Protein AF-A0A531LIJ7-F1 (afdb_monomer_lite)

Radius of gyration: 14.49 Å; chains: 1; bounding box: 39×26×36 Å

pLDDT: mean 94.49, std 4.06, range [66.25, 98.0]

Structure (mmCIF, N/CA/C/O backbone):
data_AF-A0A531LIJ7-F1
#
_entry.id   AF-A0A531LIJ7-F1
#
loop_
_atom_site.group_PDB
_atom_site.id
_atom_site.type_symbol
_atom_site.label_atom_id
_atom_site.label_alt_id
_atom_site.label_comp_id
_atom_site.label_asym_id
_atom_site.label_entity_id
_atom_site.label_seq_id
_atom_site.pdbx_PDB_ins_code
_atom_site.Cartn_x
_atom_site.Cartn_y
_atom_site.Cartn_z
_atom_site.occupancy
_atom_site.B_iso_or_equiv
_atom_site.auth_seq_id
_atom_site.auth_comp_id
_atom_site.auth_asym_id
_atom_site.auth_atom_id
_atom_site.pdbx_PDB_model_num
ATOM 1 N N . VAL A 1 1 ? -12.981 -5.153 -14.745 1.00 87.44 1 VAL A N 1
ATOM 2 C CA . VAL A 1 1 ? -12.197 -4.418 -13.717 1.00 87.44 1 VAL A CA 1
ATOM 3 C C . VAL A 1 1 ? -12.716 -3.011 -13.422 1.00 87.44 1 VAL A C 1
ATOM 5 O O . VAL A 1 1 ? -12.743 -2.657 -12.254 1.00 87.44 1 VAL A O 1
ATOM 8 N N . LYS A 1 2 ? -13.188 -2.228 -14.411 1.00 96.31 2 LYS A N 1
ATOM 9 C CA . LYS A 1 2 ? -13.755 -0.878 -14.190 1.00 96.31 2 LYS A CA 1
ATOM 10 C C . LYS A 1 2 ? -14.769 -0.819 -13.036 1.00 96.31 2 LYS A C 1
ATOM 12 O O . LYS A 1 2 ? -14.579 -0.043 -12.107 1.00 96.31 2 LYS A O 1
ATOM 17 N N . ASP A 1 3 ? -15.807 -1.652 -13.074 1.00 98.00 3 ASP A N 1
ATOM 18 C CA . ASP A 1 3 ? -16.887 -1.594 -12.075 1.00 98.00 3 ASP A CA 1
ATOM 19 C C . ASP A 1 3 ? -16.412 -1.980 -10.669 1.00 98.00 3 ASP A C 1
ATOM 21 O O . ASP A 1 3 ? -16.849 -1.390 -9.683 1.00 98.00 3 ASP A O 1
ATOM 25 N N . LEU A 1 4 ? -15.448 -2.903 -10.579 1.00 96.75 4 LEU A N 1
ATOM 26 C CA . LEU A 1 4 ? -14.804 -3.287 -9.322 1.00 96.75 4 LEU A CA 1
ATOM 27 C C . LEU A 1 4 ? -14.070 -2.095 -8.688 1.00 96.75 4 LEU A C 1
ATOM 29 O O . LEU A 1 4 ? -14.270 -1.807 -7.510 1.00 96.75 4 LEU A O 1
ATOM 33 N N . LEU A 1 5 ? -13.280 -1.361 -9.478 1.00 95.81 5 LEU A N 1
ATOM 34 C CA . LEU A 1 5 ? -12.556 -0.173 -9.012 1.00 95.81 5 LEU A CA 1
ATOM 35 C C . LEU A 1 5 ? -13.509 0.966 -8.617 1.00 95.81 5 LEU A C 1
ATOM 37 O O . LEU A 1 5 ? -13.305 1.623 -7.596 1.00 95.81 5 LEU A O 1
ATOM 41 N N . ILE A 1 6 ? -14.586 1.174 -9.383 1.00 97.12 6 ILE A N 1
ATOM 42 C CA . ILE A 1 6 ? -15.631 2.158 -9.049 1.00 97.12 6 ILE A CA 1
ATOM 43 C C . ILE A 1 6 ? -16.318 1.792 -7.727 1.00 97.12 6 ILE A C 1
ATOM 45 O O . ILE A 1 6 ? -16.608 2.677 -6.922 1.00 97.12 6 ILE A O 1
ATOM 49 N N . SER A 1 7 ? -16.566 0.503 -7.486 1.00 97.06 7 SER A N 1
ATOM 50 C CA . SER A 1 7 ? -17.126 0.034 -6.219 1.00 97.06 7 SER A CA 1
ATOM 51 C C . SER A 1 7 ? -16.166 0.278 -5.053 1.00 97.06 7 SER A C 1
ATOM 53 O O . SER A 1 7 ? -16.588 0.828 -4.037 1.00 97.06 7 SER A O 1
ATOM 55 N N . ALA A 1 8 ? -14.881 -0.059 -5.213 1.00 94.94 8 ALA A N 1
ATOM 56 C CA . ALA A 1 8 ? -13.854 0.143 -4.189 1.00 94.94 8 ALA A CA 1
ATOM 57 C C . ALA A 1 8 ? -13.687 1.622 -3.805 1.00 94.94 8 ALA A C 1
ATOM 59 O O . ALA A 1 8 ? -13.536 1.936 -2.629 1.00 94.94 8 ALA A O 1
ATOM 60 N N . LYS A 1 9 ? -13.803 2.554 -4.764 1.00 95.94 9 LYS A N 1
ATOM 61 C CA . LYS A 1 9 ? -13.694 4.002 -4.5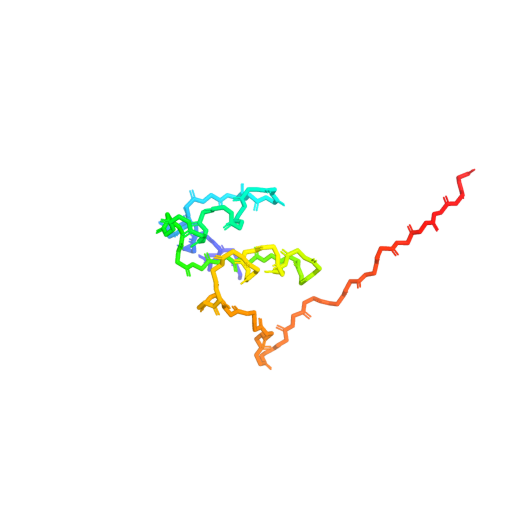04 1.00 95.94 9 LYS A CA 1
ATOM 62 C C . LYS A 1 9 ? -14.622 4.495 -3.387 1.00 95.94 9 LYS A C 1
ATOM 64 O O . LYS A 1 9 ? -14.269 5.435 -2.685 1.00 95.94 9 LYS A O 1
ATOM 69 N N . LYS A 1 10 ? -15.788 3.867 -3.198 1.00 96.00 10 LYS A N 1
ATOM 70 C CA . LYS A 1 10 ? -16.754 4.247 -2.151 1.00 96.00 10 LYS A CA 1
ATOM 71 C C . LYS A 1 10 ? -16.235 4.009 -0.729 1.00 96.00 10 LYS A C 1
ATOM 73 O O . LYS A 1 10 ? -16.770 4.603 0.199 1.00 96.00 10 LYS A O 1
ATOM 78 N N . THR A 1 11 ? -15.238 3.141 -0.560 1.00 95.25 11 THR A N 1
ATOM 79 C CA . THR A 1 11 ? -14.642 2.797 0.739 1.00 95.25 11 THR A CA 1
ATOM 80 C C . THR A 1 11 ? -13.235 3.368 0.916 1.00 95.25 11 THR A C 1
ATOM 82 O O . THR A 1 11 ? -12.616 3.125 1.947 1.00 95.25 11 THR A O 1
ATOM 85 N N . LEU A 1 12 ? -12.701 4.087 -0.078 1.00 95.81 12 LEU A N 1
ATOM 86 C CA . LEU A 1 12 ? -11.369 4.682 0.010 1.00 95.81 12 LEU A CA 1
ATOM 87 C C . LEU A 1 12 ? -11.424 6.000 0.780 1.00 95.81 12 LEU A C 1
ATOM 89 O O . LEU A 1 12 ? -12.198 6.892 0.439 1.00 95.81 12 LEU A O 1
ATOM 93 N N . LEU A 1 13 ? -10.553 6.127 1.779 1.00 96.06 13 LEU A N 1
ATOM 94 C CA . LEU A 1 13 ? -10.350 7.376 2.509 1.00 96.06 13 LEU A CA 1
ATOM 95 C C . LEU A 1 13 ? -9.672 8.433 1.624 1.00 96.06 13 LEU A C 1
ATOM 97 O O . LEU A 1 13 ? -10.116 9.576 1.569 1.00 96.06 13 LEU A O 1
ATOM 101 N N . ALA A 1 14 ? -8.600 8.048 0.927 1.00 95.00 14 ALA A N 1
ATOM 102 C CA . ALA A 1 14 ? -7.824 8.923 0.055 1.00 95.00 14 ALA A CA 1
ATOM 103 C C . ALA A 1 14 ? -6.974 8.110 -0.936 1.00 95.00 14 ALA A C 1
ATOM 105 O O . ALA A 1 14 ? -6.745 6.918 -0.736 1.00 95.00 14 ALA A O 1
ATOM 106 N N . TYR A 1 15 ? -6.485 8.789 -1.976 1.00 95.38 15 TYR A N 1
ATOM 107 C CA . TYR A 1 15 ? -5.304 8.369 -2.731 1.00 95.38 15 TYR A CA 1
ATOM 108 C C . TYR A 1 15 ? -4.125 9.173 -2.188 1.00 95.38 15 TYR A C 1
ATOM 110 O O . TYR A 1 15 ? -4.139 10.401 -2.277 1.00 95.38 15 TYR A O 1
ATOM 118 N N . ASP A 1 16 ? -3.161 8.497 -1.573 1.00 93.25 16 ASP A N 1
ATOM 119 C CA . ASP A 1 16 ? -2.078 9.130 -0.826 1.00 93.25 16 ASP A CA 1
ATOM 120 C C . ASP A 1 16 ? -0.825 8.256 -0.877 1.00 93.25 16 ASP A C 1
ATOM 122 O O . ASP A 1 16 ? -0.845 7.117 -0.421 1.00 93.25 16 ASP A O 1
ATOM 126 N N . ASP A 1 17 ? 0.251 8.814 -1.420 1.00 91.62 17 ASP A N 1
ATOM 127 C CA . ASP A 1 17 ? 1.538 8.136 -1.599 1.00 91.62 17 ASP A CA 1
ATOM 128 C C . ASP A 1 17 ? 2.584 8.578 -0.559 1.00 91.62 17 ASP A C 1
ATOM 130 O O . ASP A 1 17 ? 3.685 8.045 -0.504 1.00 91.62 17 ASP A O 1
ATOM 134 N N . THR A 1 18 ? 2.258 9.560 0.294 1.00 90.81 18 THR A N 1
ATOM 135 C CA . THR A 1 18 ? 3.256 10.226 1.155 1.00 90.81 18 THR A CA 1
ATOM 136 C C . THR A 1 18 ? 2.907 10.209 2.635 1.00 90.81 18 THR A C 1
ATOM 138 O O . THR A 1 18 ? 3.803 10.060 3.462 1.00 90.81 18 THR A O 1
ATOM 141 N N . THR A 1 19 ? 1.627 10.333 2.997 1.00 93.88 19 THR A N 1
ATOM 142 C CA . THR A 1 19 ? 1.187 10.431 4.401 1.00 93.88 19 THR A CA 1
ATOM 143 C C . THR A 1 19 ? 0.399 9.213 4.886 1.00 93.88 19 THR A C 1
ATOM 145 O O . THR A 1 19 ? -0.133 9.216 5.999 1.00 93.88 19 THR A O 1
ATOM 148 N N . PHE A 1 20 ? 0.361 8.139 4.093 1.00 94.44 20 PHE A N 1
ATOM 149 C CA . PHE A 1 20 ? -0.454 6.954 4.368 1.00 94.44 20 PHE A CA 1
ATOM 150 C C . PHE A 1 20 ? -0.111 6.286 5.713 1.00 94.44 20 PHE A C 1
ATOM 152 O O . PHE A 1 20 ? -1.004 5.812 6.417 1.00 94.44 20 PHE A O 1
ATOM 159 N N . TYR A 1 21 ? 1.170 6.261 6.103 1.00 94.06 21 TYR A N 1
ATOM 160 C CA . TYR A 1 21 ? 1.618 5.592 7.327 1.00 94.06 21 TYR A CA 1
ATOM 161 C C . TYR A 1 21 ? 1.155 6.348 8.577 1.00 94.06 21 TYR A C 1
ATOM 163 O O . TYR A 1 21 ? 0.680 5.723 9.523 1.00 94.06 21 TYR A O 1
ATOM 171 N N . SER A 1 22 ? 1.178 7.684 8.554 1.00 95.75 22 SER A N 1
ATOM 172 C CA . SER A 1 22 ? 0.674 8.524 9.647 1.00 95.75 22 SER A CA 1
ATOM 173 C C . SER A 1 22 ? -0.807 8.255 9.926 1.00 95.75 22 SER A C 1
ATOM 175 O O . SER A 1 22 ? -1.229 8.242 11.083 1.00 95.75 22 SER A O 1
ATOM 177 N N . LYS A 1 23 ? -1.593 7.973 8.877 1.00 96.00 23 LYS A N 1
ATOM 178 C CA . LYS A 1 23 ? -3.017 7.613 8.990 1.00 96.00 23 LYS A CA 1
ATOM 179 C C . LYS A 1 23 ? -3.233 6.234 9.618 1.00 96.00 23 LYS A C 1
ATOM 181 O O . LYS A 1 23 ? -4.199 6.053 10.356 1.00 96.00 23 LYS A O 1
ATOM 186 N 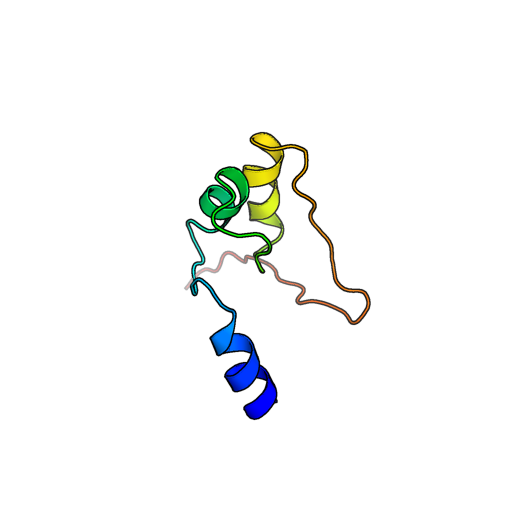N . LEU A 1 24 ? -2.345 5.269 9.364 1.00 95.81 24 LEU A N 1
ATOM 187 C CA . LEU A 1 24 ? -2.370 3.970 10.051 1.00 95.81 24 LEU A CA 1
ATOM 188 C C . LEU A 1 24 ? -1.982 4.097 11.530 1.00 95.81 24 LEU A C 1
ATOM 190 O O . LEU A 1 24 ? -2.619 3.499 12.404 1.00 95.81 24 LEU A O 1
ATOM 194 N N . VAL A 1 25 ? -0.938 4.881 11.817 1.00 96.62 25 VAL A N 1
ATOM 19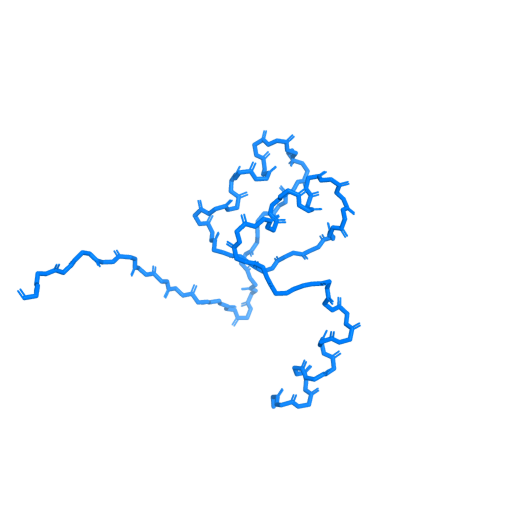5 C CA . VAL A 1 25 ? -0.455 5.106 13.185 1.00 96.62 25 VAL A CA 1
ATOM 196 C C . VAL A 1 25 ? -1.554 5.764 14.023 1.00 96.62 25 VAL A C 1
ATOM 198 O O . VAL A 1 25 ? -1.917 5.230 15.079 1.00 96.62 25 VAL A O 1
ATOM 201 N N . SER A 1 26 ? -2.169 6.836 13.508 1.00 96.81 26 SER A N 1
ATOM 202 C CA . SER A 1 26 ? -3.267 7.553 14.174 1.00 96.81 26 SER A CA 1
ATOM 203 C C . SER A 1 26 ? -4.570 6.749 14.272 1.00 96.81 26 SER A C 1
ATOM 205 O O . SER A 1 26 ? -5.405 7.042 15.125 1.00 96.81 26 SER A O 1
ATOM 207 N N . GLY A 1 27 ? -4.745 5.730 13.424 1.00 95.75 27 GLY A N 1
ATOM 208 C CA . GLY A 1 27 ? -5.981 4.953 13.317 1.00 95.75 27 GLY A CA 1
ATOM 209 C C . GLY A 1 27 ? -7.061 5.600 12.444 1.00 95.75 27 GLY A C 1
ATOM 210 O O . GLY A 1 27 ? -8.180 5.096 12.406 1.00 95.75 27 GLY A O 1
ATOM 211 N N . GLU A 1 28 ? -6.747 6.684 11.728 1.00 97.00 28 GLU A N 1
ATOM 212 C CA . GLU A 1 28 ? -7.633 7.273 10.712 1.00 97.00 28 GLU A CA 1
ATOM 213 C C . GLU A 1 28 ? -7.886 6.290 9.552 1.00 97.00 28 GLU A C 1
ATOM 215 O O . GLU A 1 28 ? -8.993 6.221 9.018 1.00 97.00 28 GLU A O 1
ATOM 220 N N . ALA A 1 29 ? -6.871 5.499 9.189 1.00 96.06 29 ALA A N 1
ATOM 221 C CA . ALA A 1 29 ? -6.970 4.414 8.219 1.00 96.06 29 ALA A CA 1
ATOM 222 C C . ALA A 1 29 ? -6.782 3.049 8.898 1.00 96.06 29 ALA A C 1
ATOM 224 O O . ALA A 1 29 ? -5.924 2.882 9.763 1.00 96.06 29 ALA A O 1
ATOM 225 N N . LEU A 1 30 ? -7.558 2.054 8.458 1.00 95.00 30 LEU A N 1
ATOM 226 C CA . LEU A 1 30 ? -7.436 0.663 8.917 1.00 95.00 30 LEU A CA 1
ATOM 227 C C . LEU A 1 30 ? -6.520 -0.183 8.015 1.00 95.00 30 LEU A C 1
ATOM 229 O O . LEU A 1 30 ? -5.902 -1.136 8.480 1.00 95.00 30 LEU A O 1
ATOM 233 N N . LEU A 1 31 ? -6.460 0.146 6.723 1.00 95.56 31 LEU A N 1
ATOM 234 C CA . LEU A 1 31 ? -5.695 -0.567 5.703 1.00 95.56 31 LEU A CA 1
ATOM 235 C C . LEU A 1 31 ? -5.206 0.432 4.652 1.00 95.56 31 LEU A C 1
ATOM 237 O O . LEU A 1 31 ? -5.945 1.341 4.273 1.00 95.56 31 LEU A O 1
ATOM 241 N N . VAL A 1 32 ? -3.988 0.224 4.162 1.00 95.50 32 VAL A N 1
ATOM 242 C CA . VAL A 1 32 ? -3.398 0.975 3.047 1.00 95.50 32 VAL A CA 1
ATOM 243 C C . VAL A 1 32 ? -2.751 -0.003 2.071 1.00 95.50 32 VAL A C 1
ATOM 245 O O . VAL A 1 32 ? -2.279 -1.065 2.477 1.00 95.50 32 VAL A O 1
ATOM 248 N N . GLN A 1 33 ? -2.724 0.365 0.795 1.00 95.00 33 GLN A N 1
ATOM 249 C CA . GLN A 1 33 ? -1.833 -0.237 -0.192 1.00 95.00 33 GLN A CA 1
ATOM 250 C C . GLN A 1 33 ? -0.666 0.736 -0.371 1.00 95.00 33 GLN A C 1
ATOM 252 O O . GLN A 1 33 ? -0.895 1.935 -0.499 1.00 95.00 33 GLN A O 1
ATOM 257 N N . ALA A 1 34 ? 0.562 0.235 -0.270 1.00 94.56 34 ALA A N 1
ATOM 258 C CA . ALA A 1 34 ? 1.771 1.051 -0.263 1.00 94.56 34 ALA A CA 1
ATOM 259 C C . ALA A 1 34 ? 2.977 0.236 -0.746 1.00 94.56 34 ALA A C 1
ATOM 261 O O . ALA A 1 34 ? 2.924 -0.996 -0.785 1.00 94.56 34 ALA A O 1
ATOM 262 N N . TRP A 1 35 ? 4.065 0.935 -1.064 1.00 93.31 35 TRP A N 1
ATOM 263 C CA . TRP A 1 35 ? 5.359 0.338 -1.388 1.00 93.31 35 TRP A CA 1
ATOM 264 C C . TRP A 1 35 ? 6.021 -0.254 -0.141 1.00 93.31 35 TRP A C 1
ATOM 266 O O . TRP A 1 35 ? 6.106 0.394 0.907 1.00 93.31 35 TRP A O 1
ATOM 276 N N . ASP A 1 36 ? 6.536 -1.476 -0.258 1.00 90.81 36 ASP A N 1
ATOM 277 C CA . ASP A 1 36 ? 7.113 -2.245 0.849 1.00 90.81 36 ASP A CA 1
ATOM 278 C C . ASP A 1 36 ? 8.302 -1.542 1.515 1.00 90.81 36 ASP A C 1
ATOM 280 O O . ASP A 1 36 ? 8.445 -1.600 2.739 1.00 90.81 36 ASP A O 1
ATOM 284 N N . GLY A 1 37 ? 9.088 -0.786 0.740 1.00 88.31 37 GLY A N 1
ATOM 285 C CA . GLY A 1 37 ? 10.206 0.010 1.251 1.00 88.31 37 GLY A CA 1
ATOM 286 C C . GLY A 1 37 ? 9.809 1.053 2.306 1.00 88.31 37 GLY A C 1
ATOM 287 O O . GLY A 1 37 ? 10.638 1.432 3.132 1.00 88.31 37 GLY A O 1
ATOM 288 N N . TRP A 1 38 ? 8.544 1.488 2.322 1.00 89.38 38 TRP A N 1
ATOM 289 C CA . TRP A 1 38 ? 8.041 2.534 3.221 1.00 89.38 38 TRP A CA 1
ATOM 290 C C . TRP A 1 38 ? 7.173 1.976 4.358 1.00 89.38 38 TRP A C 1
ATOM 292 O O . TRP A 1 38 ? 6.900 2.678 5.335 1.00 89.38 38 TRP A O 1
ATOM 302 N N . CYS A 1 39 ? 6.760 0.705 4.289 1.00 90.38 39 CYS A N 1
ATOM 303 C CA . CYS A 1 39 ? 5.896 0.093 5.304 1.00 90.38 39 CYS A CA 1
ATOM 304 C C . CYS A 1 39 ? 6.532 0.064 6.704 1.00 90.38 39 CYS A C 1
ATOM 306 O O . CYS A 1 39 ? 5.818 0.112 7.706 1.00 90.38 39 CYS A O 1
ATOM 308 N N . ASN A 1 40 ? 7.866 0.045 6.788 1.00 91.75 40 ASN A N 1
ATOM 309 C CA . ASN A 1 40 ? 8.584 0.023 8.062 1.00 91.75 40 ASN A CA 1
ATOM 310 C C . ASN A 1 40 ? 8.419 1.306 8.891 1.00 91.75 40 ASN A C 1
ATOM 312 O O . ASN A 1 40 ? 8.566 1.234 10.107 1.00 91.75 40 ASN A O 1
ATOM 316 N N . TYR A 1 41 ? 8.082 2.454 8.287 1.00 92.44 41 TYR A N 1
ATOM 317 C CA . TYR A 1 41 ? 7.899 3.707 9.034 1.00 92.44 41 TYR A CA 1
ATOM 318 C C . TYR A 1 41 ? 6.738 3.615 10.024 1.00 92.44 41 TYR A C 1
ATOM 320 O O . TYR A 1 41 ? 6.912 3.873 11.211 1.00 92.44 41 TYR A O 1
ATOM 328 N N . GLY A 1 42 ? 5.575 3.146 9.564 1.00 92.94 42 GLY A N 1
ATOM 329 C CA . GLY A 1 42 ? 4.427 2.932 10.444 1.00 92.94 42 GLY A CA 1
ATOM 330 C C . GLY A 1 42 ? 4.683 1.835 11.480 1.00 92.94 42 GLY A C 1
ATOM 331 O O . GLY A 1 42 ? 4.338 2.004 12.644 1.00 92.94 42 GLY A O 1
ATOM 332 N N . ILE A 1 43 ? 5.325 0.731 11.080 1.00 95.12 43 ILE A N 1
ATOM 333 C CA . ILE A 1 43 ? 5.624 -0.402 11.976 1.00 95.12 43 ILE A CA 1
ATOM 334 C C . ILE A 1 43 ? 6.580 0.013 13.104 1.00 95.12 43 ILE A C 1
ATOM 336 O O . ILE A 1 43 ? 6.407 -0.427 14.240 1.00 95.12 43 ILE A O 1
ATOM 340 N N . ALA A 1 44 ? 7.562 0.871 12.810 1.00 95.06 44 ALA A N 1
ATOM 341 C CA . ALA A 1 44 ? 8.501 1.382 13.805 1.00 95.06 44 ALA A CA 1
ATOM 342 C C . ALA A 1 44 ? 7.805 2.207 14.901 1.00 95.06 44 ALA A C 1
ATOM 344 O O . ALA A 1 44 ? 8.213 2.145 16.059 1.00 95.06 44 ALA A O 1
ATOM 345 N N . GLU A 1 45 ? 6.751 2.949 14.553 1.00 95.88 45 GLU A N 1
ATOM 346 C CA . GLU A 1 45 ? 5.968 3.748 15.505 1.00 95.88 45 GLU A CA 1
ATOM 347 C C . GLU A 1 45 ? 4.852 2.946 16.190 1.00 95.88 45 GLU A C 1
ATOM 349 O O . GLU A 1 45 ? 4.529 3.193 17.353 1.00 95.88 45 GLU A O 1
ATOM 354 N N . LYS A 1 46 ? 4.257 1.982 15.480 1.00 95.75 46 LYS A N 1
ATOM 355 C CA . LYS A 1 46 ? 3.115 1.185 15.934 1.00 95.75 46 LYS A CA 1
ATOM 356 C C . LYS A 1 46 ? 3.304 -0.290 15.546 1.00 95.75 46 LYS A C 1
ATOM 358 O O . LYS A 1 46 ? 2.861 -0.702 14.468 1.00 95.75 46 LYS A O 1
ATOM 363 N N . PRO A 1 47 ? 3.930 -1.105 16.420 1.00 95.44 47 PRO A N 1
ATOM 364 C CA . PRO A 1 47 ? 4.308 -2.491 16.120 1.00 95.44 47 PRO A CA 1
ATOM 365 C C . PRO A 1 47 ? 3.145 -3.437 15.789 1.00 95.44 47 PRO A C 1
ATOM 367 O O . PRO A 1 47 ? 3.377 -4.550 15.315 1.00 95.44 47 PRO A O 1
ATOM 370 N N . GLU A 1 48 ? 1.892 -3.038 16.035 1.00 95.94 48 GLU A N 1
ATOM 371 C CA . GLU A 1 48 ? 0.719 -3.829 15.645 1.00 95.94 48 GLU A CA 1
ATOM 372 C C . GLU A 1 48 ? 0.426 -3.771 14.137 1.00 95.94 48 GLU A C 1
ATOM 374 O O . GLU A 1 48 ? -0.309 -4.624 13.627 1.00 95.94 48 GLU A O 1
ATOM 379 N N . ILE A 1 49 ? 0.982 -2.788 13.418 1.00 96.19 49 ILE A N 1
ATOM 380 C CA . ILE A 1 49 ? 0.875 -2.696 11.959 1.00 96.19 49 ILE A CA 1
ATOM 381 C C . ILE A 1 49 ? 1.623 -3.877 11.333 1.00 96.19 49 ILE A C 1
ATOM 383 O O . ILE A 1 49 ? 2.736 -4.220 11.726 1.00 96.19 49 ILE A O 1
ATOM 387 N N . LYS A 1 50 ? 1.006 -4.512 10.332 1.00 95.56 50 LYS A N 1
ATOM 388 C CA . LYS A 1 50 ? 1.580 -5.658 9.619 1.00 95.56 50 LYS A CA 1
ATOM 389 C C . LYS A 1 50 ? 1.635 -5.381 8.129 1.00 95.56 50 LYS A C 1
ATOM 391 O O . LYS A 1 50 ? 0.652 -4.935 7.545 1.00 95.56 50 LYS A O 1
ATOM 396 N N . TYR A 1 51 ? 2.767 -5.721 7.528 1.00 95.31 51 TYR A N 1
ATOM 397 C CA . TYR A 1 51 ? 2.925 -5.783 6.083 1.00 95.31 51 TYR A CA 1
ATOM 398 C C . TYR A 1 51 ? 2.648 -7.206 5.588 1.00 95.31 51 TYR A C 1
ATOM 400 O O . TYR A 1 51 ? 3.086 -8.180 6.206 1.00 95.31 51 TYR A O 1
ATOM 408 N N . VAL A 1 52 ? 1.908 -7.329 4.485 1.00 95.94 52 VAL A N 1
ATOM 409 C CA . VAL A 1 52 ? 1.577 -8.614 3.859 1.00 95.94 52 VAL A CA 1
ATOM 410 C C . VAL A 1 52 ? 1.604 -8.483 2.339 1.00 95.94 52 VAL A C 1
ATOM 412 O O . VAL A 1 52 ? 1.132 -7.491 1.793 1.00 95.94 52 VAL A O 1
ATOM 415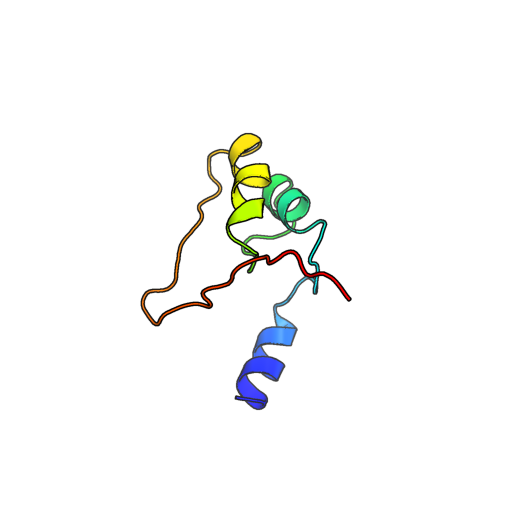 N N . ILE A 1 53 ? 2.104 -9.518 1.664 1.00 96.25 53 ILE A N 1
ATOM 416 C CA . ILE A 1 53 ? 1.966 -9.686 0.213 1.00 96.25 53 ILE A CA 1
ATOM 417 C C . ILE A 1 53 ? 0.754 -10.604 -0.032 1.00 96.25 53 ILE A C 1
ATOM 419 O O . ILE A 1 53 ? 0.722 -11.702 0.539 1.00 96.25 53 ILE A O 1
ATOM 423 N N . PRO A 1 54 ? -0.251 -10.192 -0.832 1.00 96.69 54 PRO A N 1
ATOM 424 C CA . PRO A 1 54 ? -1.402 -11.034 -1.163 1.00 96.69 54 PRO A CA 1
ATOM 425 C C . PRO A 1 54 ? -0.997 -12.350 -1.845 1.00 96.69 54 PRO A C 1
ATOM 427 O O . PRO A 1 54 ? -0.015 -12.414 -2.585 1.00 96.69 54 PRO A O 1
ATOM 430 N N . LYS A 1 55 ? -1.759 -13.426 -1.611 1.00 97.94 55 LYS A N 1
ATOM 431 C CA . LYS A 1 55 ? -1.421 -14.775 -2.116 1.00 97.94 55 LYS A CA 1
ATOM 432 C C . LYS A 1 55 ? -1.648 -14.919 -3.620 1.00 97.94 55 LYS A C 1
ATOM 434 O O . LYS A 1 55 ? -1.037 -15.775 -4.251 1.00 97.94 55 LYS A O 1
ATOM 439 N N . GLU A 1 56 ? -2.540 -14.108 -4.171 1.00 96.94 56 GLU A N 1
ATOM 440 C CA . GLU A 1 56 ? -2.833 -13.995 -5.598 1.00 96.94 56 GLU A CA 1
ATOM 441 C C . GLU A 1 56 ? -1.719 -13.290 -6.393 1.00 96.94 56 GLU A C 1
ATOM 443 O O . GLU A 1 56 ? -1.733 -13.342 -7.621 1.00 96.94 56 GLU A O 1
ATOM 448 N N . GLY A 1 57 ? -0.749 -12.677 -5.705 1.00 96.06 57 GLY A N 1
ATOM 449 C CA . GLY A 1 57 ? 0.358 -11.932 -6.298 1.00 96.06 57 GLY A CA 1
ATOM 450 C C . GLY A 1 57 ? 0.303 -10.432 -5.996 1.00 96.06 57 GLY A C 1
ATOM 451 O O . GLY A 1 57 ? -0.686 -9.912 -5.483 1.00 96.06 57 GLY A O 1
ATOM 4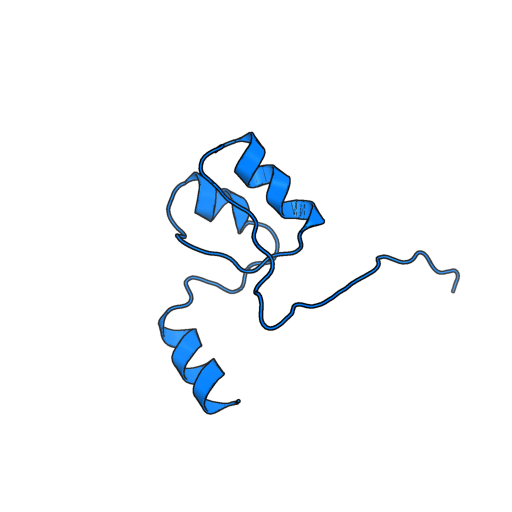52 N N . SER A 1 58 ? 1.405 -9.748 -6.301 1.00 95.81 58 SER A N 1
ATOM 453 C CA . SER A 1 58 ? 1.580 -8.298 -6.166 1.00 95.81 58 SER A CA 1
ATOM 454 C C . SER A 1 58 ? 2.632 -7.817 -7.165 1.00 95.81 58 SER A C 1
ATOM 456 O O . SER A 1 58 ? 3.338 -8.631 -7.767 1.00 95.81 58 SER A O 1
ATOM 458 N N . ASP A 1 59 ? 2.756 -6.503 -7.315 1.00 95.06 59 ASP A N 1
ATOM 459 C CA . ASP A 1 59 ? 3.781 -5.887 -8.151 1.00 95.06 59 ASP A CA 1
ATOM 460 C C . ASP A 1 59 ? 5.186 -6.096 -7.563 1.00 95.06 59 ASP A C 1
ATOM 462 O O . ASP A 1 59 ? 5.407 -5.916 -6.363 1.00 95.06 59 ASP A O 1
ATOM 466 N N . LEU A 1 60 ? 6.140 -6.457 -8.428 1.00 95.50 60 LEU A N 1
ATOM 467 C CA . LEU A 1 60 ? 7.576 -6.435 -8.146 1.00 95.50 60 LEU A CA 1
ATOM 468 C C . LEU A 1 60 ? 8.184 -5.233 -8.870 1.00 95.50 60 LEU A C 1
ATOM 470 O O . LEU A 1 60 ? 8.010 -5.088 -10.080 1.00 95.50 60 LEU A O 1
ATOM 474 N N . TRP A 1 61 ? 8.904 -4.391 -8.137 1.00 94.94 61 TRP A N 1
ATOM 475 C CA . TRP A 1 61 ? 9.423 -3.121 -8.633 1.00 94.94 61 TRP A CA 1
ATOM 476 C C . TRP A 1 61 ? 10.910 -2.962 -8.299 1.00 94.94 61 TRP A C 1
ATOM 478 O O . TRP A 1 61 ? 11.438 -3.631 -7.410 1.00 94.94 61 TRP A O 1
ATOM 488 N N . VAL A 1 62 ? 11.596 -2.104 -9.059 1.00 95.56 62 VAL A N 1
ATOM 489 C CA . VAL A 1 62 ? 13.016 -1.777 -8.876 1.00 95.56 62 VAL A CA 1
ATOM 490 C C . VAL A 1 62 ? 13.228 -0.303 -9.204 1.00 95.56 62 VAL A C 1
ATOM 492 O O . VAL A 1 62 ? 12.980 0.118 -10.334 1.00 95.56 62 VAL A O 1
ATOM 495 N N . ASP A 1 63 ? 13.752 0.463 -8.250 1.00 94.75 63 ASP A N 1
ATOM 496 C CA . ASP A 1 63 ? 14.261 1.809 -8.518 1.00 94.75 63 ASP A CA 1
ATOM 497 C C . ASP A 1 63 ? 15.616 1.725 -9.227 1.00 94.75 63 ASP A C 1
ATOM 499 O O . ASP A 1 63 ? 16.522 1.010 -8.795 1.00 94.75 63 ASP A O 1
ATOM 503 N N . THR A 1 64 ? 15.768 2.455 -10.333 1.00 95.88 64 THR A N 1
ATOM 504 C CA . THR A 1 64 ? 16.977 2.404 -11.169 1.00 95.88 64 THR A CA 1
ATOM 505 C C . THR A 1 64 ? 17.498 3.808 -11.459 1.00 95.88 64 THR A C 1
ATOM 507 O O . THR A 1 64 ? 16.763 4.668 -11.937 1.00 95.88 64 THR A O 1
ATOM 510 N N . MET A 1 65 ? 18.791 4.034 -11.217 1.00 97.31 65 MET A N 1
ATOM 511 C CA . MET A 1 65 ? 19.484 5.245 -11.671 1.00 97.31 65 MET A CA 1
ATOM 512 C C . MET A 1 65 ? 19.801 5.146 -13.169 1.00 97.31 65 MET A C 1
ATOM 514 O O . MET A 1 65 ? 20.250 4.100 -13.636 1.00 97.31 65 MET A O 1
ATOM 518 N N . VAL A 1 66 ? 19.629 6.242 -13.913 1.00 96.00 66 VAL A N 1
ATOM 519 C CA . VAL A 1 66 ? 19.942 6.326 -15.351 1.00 96.00 66 VAL A CA 1
ATOM 520 C C . VAL A 1 66 ? 20.795 7.557 -15.663 1.00 96.00 66 VAL A C 1
ATOM 522 O O . VAL A 1 66 ? 20.748 8.549 -14.937 1.00 96.00 66 VAL A O 1
ATOM 525 N N . VAL A 1 67 ? 21.566 7.498 -16.752 1.00 92.19 67 VAL A N 1
ATOM 526 C CA . VAL A 1 67 ? 22.276 8.651 -17.331 1.00 92.19 67 VAL A CA 1
ATOM 527 C C . VAL A 1 67 ? 21.562 9.022 -18.627 1.00 92.19 67 VAL A C 1
ATOM 529 O O . VAL A 1 67 ? 21.389 8.153 -19.482 1.00 92.19 67 VAL A O 1
ATOM 532 N N . MET A 1 68 ? 21.111 10.275 -18.734 1.00 66.25 68 MET A N 1
ATOM 533 C CA . MET A 1 68 ? 20.456 10.817 -19.934 1.00 66.25 68 MET A CA 1
ATOM 534 C C . MET A 1 68 ? 21.468 11.330 -20.952 1.00 66.25 68 MET A C 1
ATOM 536 O O . MET A 1 68 ? 22.476 11.930 -20.515 1.00 66.25 68 MET A O 1
#

Secondary structure (DSSP, 8-state):
-HHHHHHHHTT-----SSSHHHHHHHTS-S-----HHHHHHHHHH-TT------TT------------

Sequence (68 aa):
VKDLLISAKKTLLAYDDTTFYSKLVSGEALLVQAWDGWCNYGIAEKPEIKYVIPKEGSDLWVDTMVVM

Foldseek 3Di:
DVV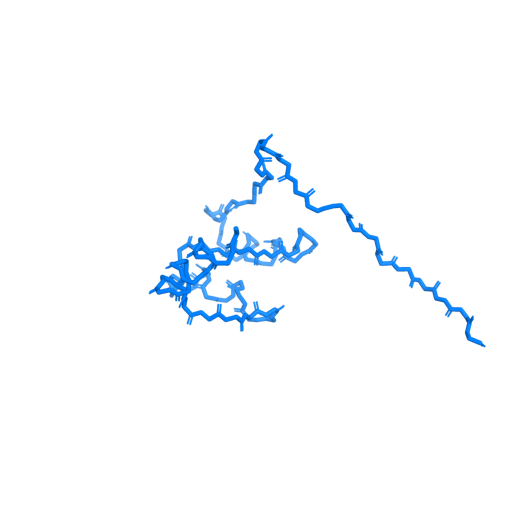VVVVVVVVDPDDDADCVLVCVLVVVDPDDDYDPVCQVVNCVNPVVDDDDADPVGDDDDDDDDDDD